Protein AF-A0A1G1W569-F1 (afdb_monomer)

Nearest PDB structures (foldseek):
  8a1g-assembly2_D  TM=4.149E-01  e=7.760E+00  Homo sapiens
  5i6j-assembly1_A-2  TM=2.510E-01  e=2.833E+00  Homo sapiens

Organism: NCBI:txid1802593

Mean predicted aligned error: 12.73 Å

Structure (mmCIF, N/CA/C/O backbone):
data_AF-A0A1G1W569-F1
#
_entry.id   AF-A0A1G1W569-F1
#
loop_
_atom_site.group_PDB
_atom_site.id
_atom_site.type_symbol
_atom_site.label_atom_id
_atom_site.label_alt_id
_atom_site.label_comp_id
_atom_site.label_asym_id
_atom_site.label_entity_id
_atom_site.label_seq_id
_atom_site.pdbx_PDB_ins_code
_atom_site.Cartn_x
_atom_site.Cartn_y
_atom_site.Cartn_z
_atom_site.occupancy
_atom_site.B_iso_or_equiv
_atom_site.auth_seq_id
_atom_site.auth_comp_id
_atom_site.auth_asym_id
_atom_site.auth_atom_id
_atom_site.pdbx_PDB_model_num
ATOM 1 N N . MET A 1 1 ? 26.664 0.423 -61.084 1.00 67.31 1 MET A N 1
ATOM 2 C CA . MET A 1 1 ? 25.927 1.374 -60.213 1.00 67.31 1 MET A CA 1
ATOM 3 C C . MET A 1 1 ? 24.709 0.748 -59.529 1.00 67.31 1 MET A C 1
ATOM 5 O O . MET A 1 1 ? 24.588 0.910 -58.322 1.00 67.31 1 MET A O 1
ATOM 9 N N . LEU A 1 2 ? 23.867 -0.020 -60.236 1.00 74.75 2 LEU A N 1
ATOM 10 C CA . LEU A 1 2 ? 22.644 -0.636 -59.684 1.00 74.75 2 LEU A CA 1
ATOM 11 C C . LEU A 1 2 ? 22.881 -1.504 -58.426 1.00 74.75 2 LEU A C 1
ATOM 13 O O . LEU A 1 2 ? 22.194 -1.352 -57.423 1.00 74.75 2 LEU A O 1
ATOM 17 N N . TYR A 1 3 ? 23.922 -2.345 -58.440 1.00 77.38 3 TYR A N 1
ATOM 18 C CA . TYR A 1 3 ? 24.276 -3.230 -57.321 1.00 77.38 3 TYR A CA 1
ATOM 19 C C . TYR A 1 3 ? 24.620 -2.476 -56.020 1.00 77.38 3 TYR A C 1
ATOM 21 O O . TYR A 1 3 ? 24.223 -2.878 -54.927 1.00 77.38 3 TYR A O 1
ATOM 29 N N . SER A 1 4 ? 25.305 -1.331 -56.124 1.00 81.50 4 SER A N 1
ATOM 30 C CA . SER A 1 4 ? 25.631 -0.491 -54.960 1.00 81.50 4 SER A CA 1
ATOM 31 C C . SER A 1 4 ? 24.390 0.198 -54.387 1.00 81.50 4 SER A C 1
ATOM 33 O O . SER A 1 4 ? 24.291 0.403 -53.179 1.00 81.50 4 SER A O 1
ATOM 35 N N . TYR A 1 5 ? 23.425 0.534 -55.245 1.00 82.50 5 TYR A N 1
ATOM 36 C CA . TYR A 1 5 ? 22.177 1.145 -54.808 1.00 82.50 5 TYR A CA 1
ATOM 37 C C . TYR A 1 5 ? 21.322 0.144 -54.025 1.00 82.50 5 TYR A C 1
ATOM 39 O O . TYR A 1 5 ? 20.920 0.448 -52.905 1.00 82.50 5 TYR A O 1
ATOM 47 N N . ILE A 1 6 ? 21.152 -1.070 -54.564 1.00 81.75 6 ILE A N 1
ATOM 48 C CA . ILE A 1 6 ? 20.372 -2.164 -53.956 1.00 81.75 6 ILE A CA 1
ATOM 49 C C . ILE A 1 6 ? 20.947 -2.571 -52.592 1.00 81.75 6 ILE A C 1
ATOM 51 O O . ILE A 1 6 ? 20.211 -2.725 -51.618 1.00 81.75 6 ILE A O 1
ATOM 55 N N . THR A 1 7 ? 22.272 -2.696 -52.492 1.00 83.50 7 THR A N 1
ATOM 56 C CA . THR A 1 7 ? 22.947 -3.046 -51.229 1.00 83.50 7 THR A CA 1
ATOM 57 C C . THR A 1 7 ? 22.777 -1.965 -50.162 1.00 83.50 7 THR A C 1
ATOM 59 O O . THR A 1 7 ? 22.487 -2.293 -49.012 1.00 83.50 7 THR A O 1
ATOM 62 N N . LYS A 1 8 ? 22.854 -0.678 -50.525 1.00 84.81 8 LYS A N 1
ATOM 63 C CA . LYS A 1 8 ? 22.566 0.433 -49.599 1.00 84.81 8 LYS A CA 1
ATOM 64 C C . LYS A 1 8 ? 21.106 0.455 -49.143 1.00 84.81 8 LYS A C 1
ATOM 66 O O . LYS A 1 8 ? 20.852 0.719 -47.968 1.00 84.81 8 LYS A O 1
ATOM 71 N N . THR A 1 9 ? 20.154 0.160 -50.033 1.00 84.81 9 THR A N 1
ATOM 72 C CA . THR A 1 9 ? 18.727 0.120 -49.663 1.00 84.81 9 THR A CA 1
ATOM 73 C C . THR A 1 9 ? 18.439 -1.034 -48.709 1.00 84.81 9 THR A C 1
ATOM 75 O O . THR A 1 9 ? 17.808 -0.823 -47.676 1.00 84.81 9 THR A O 1
ATOM 78 N N . LEU A 1 10 ? 18.963 -2.230 -48.989 1.00 83.00 10 LEU A N 1
ATOM 79 C CA . LEU A 1 10 ? 18.833 -3.390 -48.098 1.00 83.00 10 LEU A CA 1
ATOM 80 C C . LEU A 1 10 ? 19.455 -3.138 -46.719 1.00 83.00 10 LEU A C 1
ATOM 82 O O . LEU A 1 10 ? 18.860 -3.494 -45.699 1.00 83.00 10 LEU A O 1
ATOM 86 N N . LEU A 1 11 ? 20.618 -2.482 -46.669 1.00 87.75 11 LEU A N 1
ATOM 87 C CA . LEU A 1 11 ? 21.274 -2.123 -45.411 1.00 87.75 11 LEU A CA 1
ATOM 88 C C . LEU A 1 11 ? 20.459 -1.085 -44.617 1.00 87.75 11 LEU A C 1
ATOM 90 O O . LEU A 1 11 ? 20.334 -1.184 -43.400 1.00 87.75 11 LEU A O 1
ATOM 94 N N . SER A 1 12 ? 19.851 -0.111 -45.301 1.00 87.00 12 SER A N 1
ATOM 95 C CA . SER A 1 12 ? 18.964 0.879 -44.675 1.00 87.00 12 SER A CA 1
ATOM 96 C C . SER A 1 12 ? 17.699 0.233 -44.102 1.00 87.00 12 SER A C 1
ATOM 98 O O . 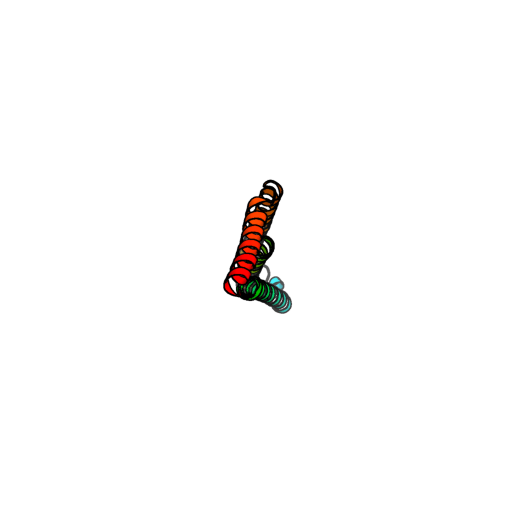SER A 1 12 ? 17.342 0.505 -42.955 1.00 87.00 12 SER A O 1
ATOM 100 N N . ILE A 1 13 ? 17.063 -0.672 -44.852 1.00 85.94 13 ILE A N 1
ATOM 101 C CA . ILE A 1 13 ? 15.861 -1.394 -44.410 1.00 85.94 13 ILE A CA 1
ATOM 102 C C . ILE A 1 13 ? 16.179 -2.273 -43.196 1.00 85.94 13 ILE A C 1
ATOM 104 O O . ILE A 1 13 ? 15.469 -2.219 -42.194 1.00 85.94 13 ILE A O 1
ATOM 108 N N . THR A 1 14 ? 17.271 -3.040 -43.242 1.00 86.25 14 THR A N 1
ATOM 109 C CA . THR A 1 14 ? 17.681 -3.895 -42.114 1.00 86.25 14 THR A CA 1
ATOM 110 C C . THR A 1 14 ? 18.050 -3.087 -40.871 1.00 86.25 14 THR A C 1
ATOM 112 O O . THR A 1 14 ? 17.671 -3.476 -39.764 1.00 86.25 14 THR A O 1
ATOM 115 N N . ASN A 1 15 ? 18.715 -1.940 -41.030 1.00 88.06 15 ASN A N 1
ATOM 116 C CA . ASN A 1 15 ? 18.986 -1.031 -39.916 1.00 88.06 15 ASN A CA 1
ATOM 117 C C . ASN A 1 15 ? 17.696 -0.452 -39.323 1.00 88.06 15 ASN A C 1
ATOM 119 O O . ASN A 1 15 ? 17.560 -0.424 -38.102 1.00 88.06 15 ASN A O 1
ATOM 123 N N . ASN A 1 16 ? 16.722 -0.066 -40.153 1.00 88.69 16 ASN A N 1
ATOM 124 C CA . ASN A 1 16 ? 15.422 0.406 -39.671 1.00 88.69 16 ASN A CA 1
ATOM 125 C C . ASN A 1 16 ? 14.660 -0.677 -38.900 1.00 88.69 16 ASN A C 1
ATOM 127 O O . ASN A 1 16 ? 14.141 -0.400 -37.822 1.00 88.69 16 ASN A O 1
ATOM 131 N N . ILE A 1 17 ? 14.637 -1.916 -39.399 1.00 85.50 17 ILE A N 1
ATOM 132 C CA . ILE A 1 17 ? 13.981 -3.038 -38.711 1.00 85.50 17 ILE A CA 1
ATOM 133 C C . ILE A 1 17 ? 14.632 -3.293 -37.347 1.00 85.50 17 ILE A C 1
ATOM 135 O O . ILE A 1 17 ? 13.923 -3.428 -36.351 1.00 85.50 17 ILE A O 1
ATOM 139 N N . LYS A 1 18 ? 15.971 -3.299 -37.270 1.00 82.06 18 LYS A N 1
ATOM 140 C CA . LYS A 1 18 ? 16.690 -3.422 -35.991 1.00 82.06 18 LYS A CA 1
ATOM 141 C C . LYS A 1 18 ? 16.332 -2.296 -35.025 1.00 82.06 18 LYS A C 1
ATOM 143 O O . LYS A 1 18 ? 16.084 -2.567 -33.855 1.00 82.06 18 LYS A O 1
ATOM 148 N N . ASN A 1 19 ? 16.262 -1.063 -35.521 1.00 82.75 19 ASN A N 1
ATOM 149 C CA . ASN A 1 19 ? 15.953 0.103 -34.701 1.00 82.75 19 ASN A CA 1
ATOM 150 C C . ASN A 1 19 ? 14.517 0.044 -34.151 1.00 82.75 19 ASN A C 1
ATOM 152 O O . ASN A 1 19 ? 14.297 0.277 -32.967 1.00 82.75 19 ASN A O 1
ATOM 156 N N . ILE A 1 20 ? 13.546 -0.369 -34.975 1.00 82.25 20 ILE A N 1
ATOM 157 C CA . ILE A 1 20 ? 12.157 -0.604 -34.546 1.00 82.25 20 ILE A CA 1
ATOM 158 C C . ILE A 1 20 ? 12.097 -1.698 -33.476 1.00 82.25 20 ILE A C 1
ATOM 160 O O . ILE A 1 20 ? 11.417 -1.536 -32.463 1.00 82.25 20 ILE A O 1
ATOM 164 N N . HIS A 1 21 ? 12.830 -2.796 -33.663 1.00 77.56 21 HIS A N 1
ATOM 165 C CA . HIS A 1 21 ? 12.858 -3.878 -32.681 1.00 77.56 21 HIS A CA 1
ATOM 166 C C . HIS A 1 21 ? 13.483 -3.443 -31.354 1.00 77.56 21 HIS A C 1
ATOM 168 O O . HIS A 1 21 ? 12.985 -3.805 -30.288 1.00 77.56 21 HIS A O 1
ATOM 174 N N . GLN A 1 22 ? 14.542 -2.638 -31.415 1.00 76.81 22 GLN A N 1
ATOM 175 C CA . GLN A 1 22 ? 15.203 -2.08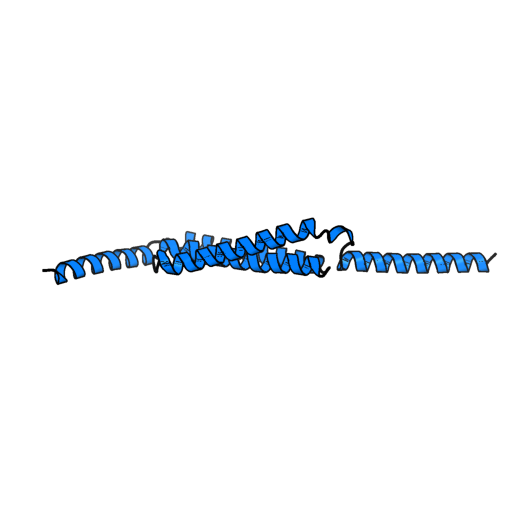1 -30.243 1.00 76.81 22 GLN A CA 1
ATOM 176 C C . GLN A 1 22 ? 14.290 -1.096 -29.502 1.00 76.81 22 GLN A C 1
ATOM 178 O O . GLN A 1 22 ? 14.153 -1.213 -28.289 1.00 76.81 22 GLN A O 1
ATOM 183 N N . LEU A 1 23 ? 13.584 -0.218 -30.220 1.00 76.38 23 LEU A N 1
ATOM 184 C CA . LEU A 1 23 ? 12.569 0.682 -29.658 1.00 76.38 23 LEU A CA 1
ATOM 185 C C . LEU A 1 23 ? 11.408 -0.083 -29.013 1.00 76.38 23 LEU A C 1
ATOM 187 O O . LEU A 1 23 ? 10.926 0.298 -27.950 1.00 76.38 23 LEU A O 1
ATOM 191 N N . GLN A 1 24 ? 10.964 -1.183 -29.623 1.00 76.19 24 GLN A N 1
ATOM 192 C CA . GLN A 1 24 ? 9.930 -2.039 -29.048 1.00 76.19 24 GLN A CA 1
ATOM 193 C C . GLN A 1 24 ? 10.430 -2.708 -27.759 1.00 76.19 24 GLN A C 1
ATOM 195 O O . GLN A 1 24 ? 9.731 -2.688 -26.748 1.00 76.19 24 GLN A O 1
ATOM 200 N N . LEU A 1 25 ? 11.646 -3.257 -27.755 1.00 69.75 25 LEU A N 1
ATOM 201 C CA . LEU A 1 25 ? 12.261 -3.819 -26.549 1.00 69.75 25 LEU A CA 1
ATOM 202 C C . LEU A 1 25 ? 12.423 -2.761 -25.451 1.00 69.75 25 LEU A C 1
ATOM 204 O O . LEU A 1 25 ? 12.100 -3.023 -24.298 1.00 69.75 25 LEU A O 1
ATOM 208 N N . GLU A 1 26 ? 12.854 -1.555 -25.801 1.00 69.38 26 GLU A N 1
ATOM 209 C CA . GLU A 1 26 ? 13.015 -0.446 -24.862 1.00 69.38 26 GLU A CA 1
ATOM 210 C C . GLU A 1 26 ? 11.668 0.053 -24.314 1.00 69.38 26 GLU A C 1
ATOM 212 O O . GLU A 1 26 ? 11.561 0.368 -23.130 1.00 69.38 26 GLU A O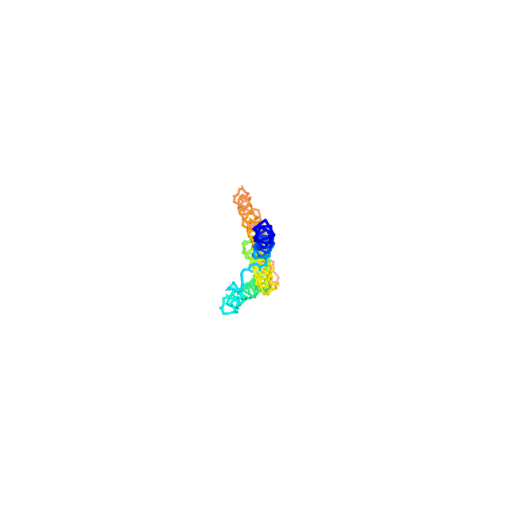 1
ATOM 217 N N . TYR A 1 27 ? 10.607 0.032 -25.124 1.00 66.69 27 TYR A N 1
ATOM 218 C CA . TYR A 1 27 ? 9.244 0.330 -24.680 1.00 66.69 27 TYR A CA 1
ATOM 219 C C . TYR A 1 27 ? 8.715 -0.704 -23.671 1.00 66.69 27 TYR A C 1
ATOM 221 O O . TYR A 1 27 ? 8.103 -0.336 -22.667 1.00 66.69 27 TYR A O 1
ATOM 229 N N . TRP A 1 28 ? 8.951 -1.998 -23.918 1.00 61.06 28 TRP A N 1
ATOM 230 C CA . TRP A 1 28 ? 8.443 -3.080 -23.064 1.00 61.06 28 TRP A CA 1
ATOM 231 C C . TRP A 1 28 ? 9.284 -3.307 -21.802 1.00 61.06 28 TRP A C 1
ATOM 233 O O . TRP A 1 28 ? 8.722 -3.598 -20.742 1.00 61.06 28 TRP A O 1
ATOM 243 N N . PHE A 1 29 ? 10.607 -3.159 -21.900 1.00 60.66 29 PHE A N 1
ATOM 244 C CA . PHE A 1 29 ? 11.555 -3.513 -20.837 1.00 60.66 29 PHE A CA 1
ATOM 245 C C . PHE A 1 29 ? 12.269 -2.308 -20.201 1.00 60.66 29 PHE A C 1
ATOM 247 O O . PHE A 1 29 ? 12.970 -2.458 -19.196 1.00 60.66 29 PHE A O 1
ATOM 254 N N . GLY A 1 30 ? 12.045 -1.102 -20.728 1.00 59.59 30 GLY A N 1
ATOM 255 C CA . GLY A 1 30 ? 12.699 0.128 -20.288 1.00 59.59 30 GLY A CA 1
ATOM 256 C C . GLY A 1 30 ? 14.151 0.237 -20.762 1.00 59.59 30 GLY A C 1
ATOM 257 O O . GLY A 1 30 ? 14.822 -0.759 -21.036 1.00 59.59 30 GLY A O 1
ATOM 258 N N . SER A 1 31 ? 14.667 1.466 -20.821 1.00 59.84 31 SER A N 1
ATOM 259 C CA . SER A 1 31 ? 16.088 1.710 -21.076 1.00 59.84 31 SER A CA 1
ATOM 260 C C . SER A 1 31 ? 16.940 1.231 -19.889 1.00 59.84 31 SER A C 1
ATOM 262 O O . SER A 1 31 ? 16.504 1.273 -18.730 1.00 59.84 31 SER A O 1
ATOM 264 N N . LEU A 1 32 ? 18.179 0.796 -20.151 1.00 55.66 32 LEU A N 1
ATOM 265 C CA . LEU A 1 32 ? 19.155 0.379 -19.124 1.00 55.66 32 LEU A CA 1
ATOM 266 C C . LEU A 1 32 ? 19.375 1.449 -18.036 1.00 55.66 32 LEU A C 1
ATOM 268 O O . LEU A 1 32 ? 19.682 1.114 -16.892 1.00 55.66 32 LEU A O 1
ATOM 272 N N . GLU A 1 33 ? 19.158 2.725 -18.360 1.00 54.28 33 GLU A N 1
ATOM 273 C CA . GLU A 1 33 ? 19.286 3.851 -17.429 1.00 54.28 33 GLU A CA 1
ATOM 274 C C . GLU A 1 33 ? 18.243 3.840 -16.302 1.00 54.28 33 GLU A C 1
ATOM 276 O O . GLU A 1 33 ? 18.481 4.401 -15.229 1.00 54.28 33 GLU A O 1
ATOM 281 N N . SER A 1 34 ? 17.105 3.169 -16.504 1.00 54.53 34 SER A N 1
ATOM 282 C CA . SER A 1 34 ? 16.015 3.092 -15.523 1.00 54.53 34 SER A CA 1
ATOM 283 C C . SER A 1 34 ? 16.296 2.148 -14.340 1.00 54.53 34 SER A C 1
ATOM 285 O O . SER A 1 34 ? 15.565 2.174 -13.345 1.00 54.53 34 SER A O 1
ATOM 287 N N . LEU A 1 35 ? 17.375 1.355 -14.411 1.00 59.75 35 LEU A N 1
ATOM 288 C CA . LEU A 1 35 ? 17.751 0.316 -13.443 1.00 59.75 35 LEU A CA 1
ATOM 289 C C . LEU A 1 35 ? 18.875 0.766 -12.501 1.00 59.75 35 LEU A C 1
ATOM 291 O O . LEU A 1 35 ? 19.725 -0.018 -12.081 1.00 59.75 35 LEU A O 1
ATOM 295 N N . LYS A 1 36 ? 18.910 2.049 -12.145 1.00 66.31 36 LYS A N 1
ATOM 296 C CA . LYS A 1 36 ? 19.814 2.503 -11.086 1.00 66.31 36 LYS A CA 1
ATOM 297 C C . LYS A 1 36 ? 19.312 1.932 -9.762 1.00 66.31 36 LYS A C 1
ATOM 299 O O . LYS A 1 36 ? 18.294 2.374 -9.234 1.00 66.31 36 LYS A O 1
ATOM 304 N N . ILE A 1 37 ? 20.040 0.959 -9.213 1.00 68.62 37 ILE A N 1
ATOM 305 C CA . ILE A 1 37 ? 19.769 0.330 -7.905 1.00 68.62 37 ILE A CA 1
ATOM 306 C C . ILE A 1 37 ? 19.582 1.394 -6.812 1.00 68.62 37 ILE A C 1
ATOM 308 O O . ILE A 1 37 ? 18.704 1.263 -5.963 1.00 68.62 37 ILE A O 1
ATOM 312 N N . GLN A 1 38 ? 20.333 2.495 -6.906 1.00 75.56 38 GLN A N 1
ATOM 313 C CA . GLN A 1 38 ? 20.226 3.671 -6.035 1.00 75.56 38 GLN A CA 1
ATOM 314 C C . GLN A 1 38 ? 18.828 4.310 -6.021 1.00 75.56 38 GLN A C 1
ATOM 316 O O . GLN A 1 38 ? 18.458 4.932 -5.034 1.00 75.56 38 GLN A O 1
ATOM 321 N N . ILE A 1 39 ? 18.046 4.154 -7.092 1.00 74.31 39 ILE A N 1
ATOM 322 C CA . ILE A 1 39 ? 16.676 4.663 -7.196 1.00 74.31 39 ILE A CA 1
ATOM 323 C C . ILE A 1 39 ? 15.679 3.625 -6.679 1.00 74.31 39 ILE A C 1
ATOM 325 O O . ILE A 1 39 ? 14.727 3.993 -6.005 1.00 74.31 39 ILE A O 1
ATOM 329 N N . VAL A 1 40 ? 15.871 2.335 -6.971 1.00 79.06 40 VAL A N 1
ATOM 330 C CA . VAL A 1 40 ? 14.887 1.284 -6.642 1.00 79.06 40 VAL A CA 1
ATOM 331 C C . VAL A 1 40 ? 14.927 0.876 -5.167 1.00 79.06 40 VAL A C 1
ATOM 333 O O . VAL A 1 40 ? 13.879 0.635 -4.566 1.00 79.06 40 VAL A O 1
ATOM 336 N N . LEU A 1 41 ? 16.119 0.832 -4.571 1.00 82.94 41 LEU A N 1
ATOM 337 C CA . LEU A 1 41 ? 16.313 0.396 -3.189 1.00 82.94 41 LEU A CA 1
ATOM 338 C C . LEU A 1 41 ? 15.583 1.297 -2.165 1.00 82.94 41 LEU A C 1
ATOM 340 O O . LEU A 1 41 ? 14.893 0.747 -1.306 1.00 82.94 41 LEU A O 1
ATOM 344 N N . PRO A 1 42 ? 15.621 2.645 -2.265 1.00 87.00 42 PRO A N 1
ATOM 345 C CA . PRO A 1 42 ? 14.838 3.517 -1.386 1.00 87.00 42 PRO A CA 1
ATOM 346 C C . PRO A 1 42 ? 13.328 3.271 -1.456 1.00 87.00 42 PRO A C 1
ATOM 348 O O . PRO A 1 42 ? 12.673 3.247 -0.416 1.00 87.00 42 PRO A O 1
ATOM 351 N N . TYR A 1 43 ? 12.769 3.039 -2.652 1.00 84.44 43 TYR A N 1
ATOM 352 C CA . TYR A 1 43 ? 11.344 2.714 -2.794 1.00 84.44 43 TYR A CA 1
ATOM 353 C C . TYR A 1 43 ? 11.008 1.397 -2.102 1.00 84.44 43 TYR A C 1
ATOM 355 O O . TYR A 1 43 ? 10.050 1.334 -1.335 1.00 84.44 43 TYR A O 1
ATOM 363 N N . PHE A 1 44 ? 11.822 0.361 -2.314 1.00 87.75 44 PHE A N 1
ATOM 364 C CA . PHE A 1 44 ? 11.615 -0.929 -1.665 1.00 87.75 44 PHE A CA 1
ATOM 365 C C . PHE A 1 44 ? 11.633 -0.811 -0.133 1.00 87.75 44 PHE A C 1
ATOM 367 O O . PHE A 1 44 ? 10.754 -1.358 0.538 1.00 87.75 44 PHE A O 1
ATOM 374 N N . ILE A 1 45 ? 12.588 -0.053 0.416 1.00 89.44 45 ILE A N 1
ATOM 375 C CA . ILE A 1 45 ? 12.677 0.220 1.857 1.00 89.44 45 ILE A CA 1
ATOM 376 C C . ILE A 1 45 ? 11.428 0.969 2.337 1.00 89.44 45 ILE A C 1
ATOM 378 O O . ILE A 1 45 ? 10.808 0.554 3.315 1.00 89.44 45 ILE A O 1
ATOM 382 N N . TYR A 1 46 ? 11.018 2.027 1.635 1.00 90.88 46 TYR A N 1
ATOM 383 C CA . TYR A 1 46 ? 9.839 2.823 1.982 1.00 90.88 46 TYR A CA 1
ATOM 384 C C . TYR A 1 46 ? 8.552 1.984 2.024 1.00 90.88 46 TYR A C 1
ATOM 386 O O . TYR A 1 46 ? 7.774 2.064 2.981 1.00 90.88 46 TYR A O 1
ATOM 394 N N . PHE A 1 47 ? 8.336 1.135 1.020 1.00 91.81 47 PHE A N 1
ATOM 395 C CA . PHE A 1 47 ? 7.160 0.269 0.963 1.00 91.81 47 PHE A CA 1
ATOM 396 C C . PHE A 1 47 ? 7.197 -0.843 2.014 1.00 91.81 47 PHE A C 1
ATOM 398 O O . PHE A 1 47 ? 6.174 -1.128 2.639 1.00 91.81 47 PHE A O 1
ATOM 405 N N . SER A 1 48 ? 8.375 -1.412 2.278 1.00 92.31 48 SER A N 1
ATOM 406 C CA . SER A 1 48 ? 8.558 -2.414 3.334 1.00 92.31 48 SER A CA 1
ATOM 407 C C . SER A 1 48 ? 8.294 -1.826 4.722 1.00 92.31 48 SER A C 1
ATOM 409 O O . SER A 1 48 ? 7.587 -2.430 5.528 1.00 92.31 48 SER A O 1
ATOM 411 N N . LEU A 1 49 ? 8.785 -0.612 4.991 1.00 93.81 49 LEU A N 1
ATOM 412 C CA . LEU A 1 49 ? 8.493 0.113 6.230 1.00 93.81 49 LEU A CA 1
ATOM 413 C C . LEU A 1 49 ? 7.004 0.442 6.356 1.00 93.81 49 LEU A C 1
ATOM 415 O O . LEU A 1 49 ? 6.434 0.261 7.428 1.00 93.81 49 LEU A O 1
ATOM 419 N N . SER A 1 50 ? 6.355 0.855 5.265 1.00 92.06 50 SER A N 1
ATOM 420 C CA . SER A 1 50 ? 4.908 1.110 5.246 1.00 92.06 50 SER A CA 1
ATOM 421 C C . SER A 1 50 ? 4.102 -0.152 5.574 1.00 92.06 50 SER A C 1
ATOM 423 O O . SER A 1 50 ? 3.153 -0.092 6.359 1.00 92.06 50 SER A O 1
ATOM 425 N N . PHE A 1 51 ? 4.509 -1.310 5.043 1.00 92.94 51 PHE A N 1
ATOM 426 C CA . PHE A 1 51 ? 3.906 -2.599 5.383 1.00 92.94 51 PHE A CA 1
ATOM 427 C C . PHE A 1 51 ? 4.087 -2.943 6.866 1.00 92.94 51 PHE A C 1
ATOM 429 O O . PHE A 1 51 ? 3.109 -3.271 7.539 1.00 92.94 51 PHE A O 1
ATOM 436 N N . LEU A 1 52 ? 5.314 -2.838 7.388 1.00 93.69 52 LEU A N 1
ATOM 437 C CA . LEU A 1 52 ? 5.613 -3.105 8.799 1.00 93.69 52 LEU A CA 1
ATOM 438 C C . LEU A 1 52 ? 4.837 -2.165 9.729 1.00 93.69 52 LEU A C 1
ATOM 440 O O . LEU A 1 52 ? 4.314 -2.597 10.758 1.00 93.69 52 LEU A O 1
ATOM 444 N N . PHE A 1 53 ? 4.702 -0.895 9.352 1.00 92.06 53 PHE A N 1
ATOM 445 C CA . PHE A 1 53 ? 3.900 0.078 10.084 1.00 92.06 53 PHE A CA 1
ATOM 446 C C . PHE A 1 53 ? 2.404 -0.282 10.069 1.00 92.06 53 PHE A C 1
ATOM 448 O O . PHE A 1 53 ? 1.745 -0.269 11.108 1.00 92.06 53 PHE A O 1
ATOM 455 N N . GLY A 1 54 ? 1.867 -0.696 8.919 1.00 89.50 54 GLY A N 1
ATOM 456 C CA . GLY A 1 54 ? 0.502 -1.222 8.825 1.00 89.50 54 GLY A CA 1
ATOM 457 C C . GLY A 1 54 ? 0.287 -2.467 9.692 1.00 89.50 54 GLY A C 1
ATOM 458 O O . GLY A 1 54 ? -0.680 -2.535 10.450 1.00 89.50 54 GLY A O 1
ATOM 459 N N . ALA A 1 55 ? 1.213 -3.427 9.643 1.00 90.56 55 ALA A N 1
ATOM 460 C CA . ALA A 1 55 ? 1.136 -4.667 10.412 1.00 90.56 55 ALA A CA 1
ATOM 461 C C . ALA A 1 55 ? 1.209 -4.417 11.927 1.00 90.56 55 ALA A C 1
ATOM 463 O O . ALA A 1 55 ? 0.421 -4.975 12.693 1.00 90.56 55 ALA A O 1
ATOM 464 N N . THR A 1 56 ? 2.110 -3.537 12.366 1.00 89.19 56 THR A N 1
ATOM 465 C CA . THR A 1 56 ? 2.220 -3.145 13.779 1.00 89.19 56 THR A CA 1
ATOM 466 C C . THR A 1 56 ? 0.973 -2.412 14.257 1.00 89.19 56 THR A C 1
ATOM 468 O O . THR A 1 56 ? 0.474 -2.743 15.330 1.00 89.19 56 THR A O 1
ATOM 471 N N . LEU A 1 57 ? 0.399 -1.503 13.459 1.00 86.81 57 LEU A N 1
ATOM 472 C CA . LEU A 1 57 ? -0.885 -0.867 13.777 1.00 86.81 57 LEU A CA 1
ATOM 473 C C . LEU A 1 57 ? -2.026 -1.887 13.890 1.00 86.81 57 LEU A C 1
ATOM 475 O O . LEU A 1 57 ? -2.828 -1.802 14.821 1.00 86.81 57 LEU A O 1
ATOM 479 N N . TYR A 1 58 ? -2.083 -2.868 12.987 1.00 85.06 58 TYR A N 1
ATOM 480 C CA . TYR A 1 58 ? -3.100 -3.922 13.015 1.00 85.06 58 TYR A CA 1
ATOM 481 C C . TYR A 1 58 ? -2.997 -4.793 14.279 1.00 85.06 58 TYR A C 1
ATOM 483 O O . TYR A 1 58 ? -4.001 -5.076 14.939 1.00 85.06 58 TYR A O 1
ATOM 491 N N . LEU A 1 59 ? -1.777 -5.198 14.647 1.00 84.25 59 LEU A N 1
ATOM 492 C CA . LEU A 1 59 ? -1.521 -5.971 15.865 1.00 84.25 59 LEU A CA 1
ATOM 493 C C . LEU A 1 59 ? -1.771 -5.138 17.129 1.00 84.25 59 LEU A C 1
ATOM 495 O O . LEU A 1 59 ? -2.363 -5.636 18.086 1.00 84.25 59 LEU A O 1
ATOM 499 N N . TYR A 1 60 ? -1.379 -3.863 17.129 1.00 80.19 60 TYR A N 1
ATOM 500 C CA . TYR A 1 60 ? -1.596 -2.948 18.248 1.00 80.19 60 TYR A CA 1
ATOM 501 C C . TYR A 1 60 ? -3.085 -2.722 18.532 1.00 80.19 60 TYR A C 1
ATOM 503 O O . TYR A 1 60 ? -3.501 -2.765 19.693 1.00 80.19 60 TYR A O 1
ATOM 511 N N . ASP A 1 61 ? -3.897 -2.535 17.488 1.00 71.38 61 ASP A N 1
ATOM 512 C CA . ASP A 1 61 ? -5.351 -2.395 17.616 1.00 71.38 61 ASP A CA 1
ATOM 513 C C . ASP A 1 61 ? -5.975 -3.658 18.239 1.00 71.38 61 ASP A C 1
ATOM 515 O O . ASP A 1 61 ? -6.787 -3.568 19.163 1.00 71.38 61 ASP A O 1
ATOM 519 N N . ARG A 1 62 ? -5.505 -4.854 17.850 1.00 70.06 62 ARG A N 1
ATOM 520 C CA . ARG A 1 62 ? -5.923 -6.110 18.497 1.00 70.06 62 ARG A CA 1
ATOM 521 C C . ARG A 1 62 ? -5.540 -6.194 19.975 1.00 70.06 62 ARG A C 1
ATOM 523 O O . ARG A 1 62 ? -6.356 -6.656 20.767 1.00 70.06 62 ARG A O 1
ATOM 530 N N . VAL A 1 63 ? -4.311 -5.818 20.334 1.00 72.56 63 VAL A N 1
ATOM 531 C CA . VAL A 1 63 ? -3.749 -6.081 21.672 1.00 72.56 63 VAL A CA 1
ATOM 532 C C . VAL A 1 63 ? -4.151 -5.019 22.699 1.00 72.56 63 VAL A C 1
ATOM 534 O O . VAL A 1 63 ? -4.494 -5.376 23.823 1.00 72.56 63 VAL A O 1
ATOM 537 N N . LYS A 1 64 ? -4.125 -3.725 22.347 1.00 66.19 64 LYS A N 1
ATOM 538 C CA . LYS A 1 64 ? -4.398 -2.630 23.302 1.00 66.19 64 LYS A CA 1
ATOM 539 C C . LYS A 1 64 ? -5.781 -2.000 23.179 1.00 66.19 64 LYS A C 1
ATOM 541 O O . LYS A 1 64 ? -6.319 -1.553 24.187 1.00 66.19 64 LYS A O 1
ATOM 546 N N . VAL A 1 65 ? -6.339 -1.902 21.972 1.00 59.28 65 VAL A N 1
ATOM 547 C CA . VAL A 1 65 ? -7.634 -1.224 21.761 1.00 59.28 65 VAL A CA 1
ATOM 548 C C . VAL A 1 65 ? -8.805 -2.182 22.003 1.00 59.28 65 VAL A C 1
ATOM 550 O O . VAL A 1 65 ? -9.872 -1.752 22.444 1.00 59.28 65 VAL A O 1
ATOM 553 N N . GLY A 1 66 ? -8.607 -3.485 21.786 1.00 57.53 66 GLY A N 1
ATOM 554 C CA . GLY A 1 66 ? -9.650 -4.493 21.967 1.00 57.53 66 GLY A CA 1
ATOM 555 C C . GLY A 1 66 ? -10.867 -4.243 21.061 1.00 57.53 66 GLY A C 1
ATOM 556 O O . GLY A 1 66 ? -10.781 -3.597 20.014 1.00 57.53 66 GLY A O 1
ATOM 557 N N . TYR A 1 67 ? -12.039 -4.739 21.464 1.00 60.34 67 TYR A N 1
ATOM 558 C CA . TYR A 1 67 ? -13.317 -4.514 20.769 1.00 60.34 67 TYR A CA 1
ATOM 559 C C . TYR A 1 67 ? -13.910 -3.119 21.077 1.00 60.34 67 TYR A C 1
ATOM 561 O O . TYR A 1 67 ? -15.089 -3.008 21.387 1.00 60.34 67 TYR A O 1
ATOM 569 N N . TYR A 1 68 ? -13.116 -2.039 21.030 1.00 59.59 68 TYR A N 1
ATOM 570 C CA . TYR A 1 68 ? -13.642 -0.671 21.152 1.00 59.59 68 TYR A CA 1
ATOM 571 C C . TYR A 1 68 ? -14.142 -0.183 19.775 1.00 59.59 68 TYR A C 1
ATOM 573 O O . TYR A 1 68 ? -13.321 0.145 18.906 1.00 59.59 68 TYR A O 1
ATOM 581 N N . PRO A 1 69 ? -15.468 -0.129 19.530 1.00 59.81 69 PRO A N 1
ATOM 582 C CA . PRO A 1 69 ? -16.016 0.005 18.182 1.00 59.81 69 PRO A CA 1
ATOM 583 C C . PRO A 1 69 ? -15.593 1.273 17.418 1.00 59.81 69 PRO A C 1
ATOM 585 O O . PRO A 1 69 ? -15.288 1.147 16.230 1.00 59.81 69 PRO A O 1
ATOM 588 N N . PRO A 1 70 ? -15.510 2.484 18.007 1.00 62.16 70 PRO A N 1
ATOM 589 C CA . PRO A 1 70 ? -15.201 3.676 17.215 1.00 62.16 70 PRO A CA 1
ATOM 590 C C . PRO A 1 70 ? -13.722 3.770 16.801 1.00 62.16 70 PRO A C 1
ATOM 592 O O . PRO A 1 70 ? -13.447 4.240 15.696 1.00 62.16 70 PRO A O 1
ATOM 595 N N . LYS A 1 71 ? -12.774 3.273 17.615 1.00 60.19 71 LYS A N 1
ATOM 596 C CA . LYS A 1 71 ? -11.332 3.289 17.280 1.00 60.19 71 LYS A CA 1
ATOM 597 C C . LYS A 1 71 ? -10.975 2.201 16.263 1.00 60.19 71 LYS A C 1
ATOM 599 O O . LYS A 1 71 ? -10.380 2.500 15.228 1.00 60.19 71 LYS A O 1
ATOM 604 N N . ASN A 1 72 ? -11.451 0.976 16.478 1.00 65.94 72 ASN A N 1
ATOM 605 C CA . ASN A 1 72 ? -11.161 -0.161 15.600 1.00 65.94 72 ASN A CA 1
ATOM 606 C C . ASN A 1 72 ? -11.702 0.072 14.163 1.00 65.94 72 ASN A C 1
ATOM 608 O O . ASN A 1 72 ? -11.056 -0.244 13.169 1.00 65.94 72 ASN A O 1
ATOM 612 N N . ARG A 1 73 ? -12.834 0.779 14.006 1.00 68.69 73 ARG A N 1
ATOM 613 C CA . ARG A 1 73 ? -13.427 1.105 12.688 1.00 68.69 73 ARG A CA 1
ATOM 614 C C . ARG A 1 73 ? -12.636 2.082 11.813 1.00 68.69 73 ARG A C 1
ATOM 616 O O . ARG 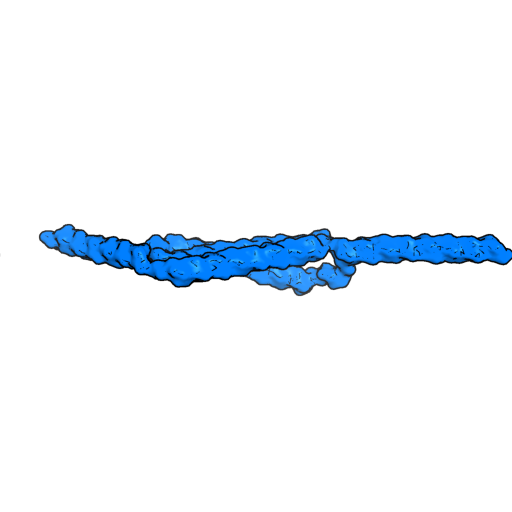A 1 73 ? -13.031 2.269 10.658 1.00 68.69 73 ARG A O 1
ATOM 623 N N . PHE A 1 74 ? -11.641 2.785 12.348 1.00 73.31 74 PHE A N 1
ATOM 624 C CA . PHE A 1 74 ? -10.748 3.646 11.563 1.00 73.31 74 PHE A CA 1
ATOM 625 C C . PHE A 1 74 ? -9.381 2.986 11.406 1.00 73.31 74 PHE A C 1
ATOM 627 O O . PHE A 1 74 ? -8.924 2.784 10.285 1.00 73.31 74 PHE A O 1
ATOM 634 N N . PHE A 1 75 ? -8.769 2.572 12.518 1.00 77.38 75 PHE A N 1
ATOM 635 C CA . PHE A 1 75 ? -7.411 2.030 12.515 1.00 77.38 75 PHE A CA 1
ATOM 636 C C . PHE A 1 75 ? -7.299 0.679 11.799 1.00 77.38 75 PHE A C 1
ATOM 638 O O . PHE A 1 75 ? -6.285 0.423 11.151 1.00 77.38 75 PHE A O 1
ATOM 645 N N . LYS A 1 76 ? -8.342 -0.160 11.817 1.00 79.25 76 LYS A N 1
ATOM 646 C CA . LYS A 1 76 ? -8.346 -1.448 11.108 1.00 79.25 76 LYS A CA 1
ATOM 647 C C . LYS A 1 76 ? -8.368 -1.318 9.576 1.00 79.25 76 LYS A C 1
ATOM 649 O O . LYS A 1 76 ? -7.468 -1.855 8.941 1.00 79.25 76 LYS A O 1
ATOM 654 N N . PRO A 1 77 ? -9.317 -0.608 8.934 1.00 81.25 77 PRO A N 1
ATOM 655 C CA . PRO A 1 77 ? -9.255 -0.400 7.484 1.00 81.25 77 PRO A CA 1
ATOM 656 C C . PRO A 1 77 ? -8.041 0.445 7.074 1.00 81.25 77 PRO A C 1
ATOM 658 O O . PRO A 1 77 ? -7.515 0.254 5.978 1.00 81.25 77 PRO A O 1
ATOM 661 N N . PHE A 1 78 ? -7.568 1.334 7.958 1.00 84.06 78 PHE A N 1
ATOM 662 C CA . PHE A 1 78 ? -6.360 2.116 7.720 1.00 84.06 78 PHE A CA 1
ATOM 663 C C . PHE A 1 78 ? -5.101 1.239 7.650 1.00 84.06 78 PHE A C 1
ATOM 665 O O . PHE A 1 78 ? -4.357 1.291 6.672 1.00 84.06 78 PHE A O 1
ATOM 672 N N . SER A 1 79 ? -4.901 0.380 8.653 1.00 87.25 79 SER A N 1
ATOM 673 C CA . SER A 1 79 ? -3.779 -0.566 8.708 1.00 87.25 79 SER A CA 1
ATOM 674 C C . SER A 1 79 ? -3.808 -1.572 7.558 1.00 87.25 79 SER A C 1
ATOM 676 O O . SER A 1 79 ? -2.775 -1.798 6.934 1.00 87.25 79 SER A O 1
ATOM 678 N N . ILE A 1 80 ? -4.985 -2.105 7.210 1.00 86.31 80 ILE A N 1
ATOM 679 C CA . ILE A 1 80 ? -5.151 -2.988 6.045 1.00 86.31 80 ILE A CA 1
ATOM 680 C C . ILE A 1 80 ? -4.762 -2.257 4.752 1.00 86.31 80 ILE A C 1
ATOM 682 O O . ILE A 1 80 ? -4.020 -2.809 3.943 1.00 86.31 80 ILE A O 1
ATOM 686 N N . GLY A 1 81 ? -5.204 -1.007 4.569 1.00 86.38 81 GLY A N 1
ATOM 687 C CA . GLY A 1 81 ? -4.829 -0.190 3.409 1.00 86.38 81 GLY A CA 1
ATOM 688 C C . GLY A 1 81 ? -3.317 0.025 3.303 1.00 86.38 81 GLY A C 1
ATOM 689 O O . GLY A 1 81 ? -2.743 -0.182 2.237 1.00 86.38 81 GLY A O 1
ATOM 690 N N . LEU A 1 82 ? -2.660 0.350 4.422 1.00 88.75 82 LEU A N 1
ATOM 691 C CA . LEU A 1 82 ? -1.200 0.484 4.515 1.00 88.75 82 LEU A CA 1
ATOM 692 C C . LEU A 1 82 ? -0.460 -0.811 4.170 1.00 88.75 82 LEU A C 1
ATOM 694 O O . LEU A 1 82 ? 0.538 -0.774 3.453 1.00 88.75 82 LEU A O 1
ATOM 698 N N . MET A 1 83 ? -0.949 -1.955 4.653 1.00 90.12 83 MET A N 1
ATOM 699 C CA . MET A 1 83 ? -0.363 -3.256 4.334 1.00 90.12 83 MET A CA 1
ATOM 700 C C . MET A 1 83 ? -0.490 -3.570 2.842 1.00 90.12 83 MET A C 1
ATOM 702 O O . MET A 1 83 ? 0.498 -3.947 2.217 1.00 90.12 83 MET A O 1
ATOM 706 N N . ILE A 1 84 ? -1.673 -3.374 2.248 1.00 87.75 84 ILE A N 1
ATOM 707 C CA . ILE A 1 84 ? -1.879 -3.610 0.811 1.00 87.75 84 ILE A CA 1
ATOM 708 C C . ILE A 1 84 ? -0.982 -2.678 -0.009 1.00 87.75 84 ILE A C 1
ATOM 710 O O . ILE A 1 84 ? -0.315 -3.148 -0.931 1.00 87.75 84 ILE A O 1
ATOM 714 N N . PHE A 1 85 ? -0.915 -1.392 0.349 1.00 88.12 85 PHE A N 1
ATOM 715 C CA . PHE A 1 85 ? -0.046 -0.404 -0.296 1.00 88.12 85 PHE A CA 1
ATOM 716 C C . PHE A 1 85 ? 1.439 -0.786 -0.204 1.00 88.12 85 PHE A C 1
ATOM 718 O O . PHE A 1 85 ? 2.157 -0.742 -1.201 1.00 88.12 85 PHE A O 1
ATOM 725 N N . GLY A 1 86 ? 1.895 -1.231 0.970 1.00 89.56 86 GLY A N 1
ATOM 726 C CA . GLY A 1 86 ? 3.263 -1.708 1.165 1.00 89.56 86 GLY A CA 1
ATOM 727 C C . GLY A 1 86 ? 3.585 -2.950 0.326 1.00 89.56 86 GLY A C 1
ATOM 728 O O . GLY A 1 86 ? 4.612 -2.982 -0.346 1.00 89.56 86 GLY A O 1
ATOM 729 N N . VAL A 1 87 ? 2.689 -3.944 0.282 1.00 89.62 87 VAL A N 1
ATOM 730 C CA . VAL A 1 87 ? 2.874 -5.162 -0.535 1.00 89.62 87 VAL A CA 1
ATOM 731 C C . VAL A 1 87 ? 2.907 -4.833 -2.028 1.00 89.62 87 VAL A C 1
ATOM 733 O O . VAL A 1 87 ? 3.807 -5.279 -2.738 1.00 89.62 87 VAL A O 1
ATOM 736 N N . THR A 1 88 ? 1.961 -4.026 -2.513 1.00 87.88 88 THR A N 1
ATOM 737 C CA . THR A 1 88 ? 1.906 -3.637 -3.934 1.00 87.88 88 THR A CA 1
ATOM 738 C C . THR A 1 88 ? 3.094 -2.776 -4.348 1.00 87.88 88 THR A C 1
ATOM 740 O O . THR A 1 88 ? 3.636 -2.978 -5.434 1.00 87.88 88 THR A O 1
ATOM 743 N N . GLY A 1 89 ? 3.565 -1.877 -3.485 1.00 86.25 89 GLY A N 1
ATOM 744 C CA . GLY A 1 89 ? 4.765 -1.084 -3.743 1.00 86.25 89 GLY A CA 1
ATOM 745 C C . GLY A 1 89 ? 6.072 -1.888 -3.690 1.00 86.25 89 GLY A C 1
ATOM 746 O O . GLY A 1 89 ? 6.987 -1.658 -4.490 1.00 86.25 89 GLY A O 1
ATOM 747 N N . ALA A 1 90 ? 6.164 -2.887 -2.809 1.00 86.94 90 ALA A N 1
ATOM 748 C CA . ALA A 1 90 ? 7.293 -3.816 -2.787 1.00 86.94 90 ALA A CA 1
ATOM 749 C C . ALA A 1 90 ? 7.335 -4.671 -4.067 1.00 86.94 90 ALA A C 1
ATOM 751 O O . ALA A 1 90 ? 8.384 -4.768 -4.706 1.00 86.94 90 ALA A O 1
ATOM 752 N N . LEU A 1 91 ? 6.182 -5.200 -4.498 1.00 85.38 91 LEU A N 1
ATOM 753 C CA . LEU A 1 91 ? 6.015 -5.885 -5.788 1.00 85.38 91 LEU A CA 1
ATOM 754 C C . LEU A 1 91 ? 6.389 -4.985 -6.970 1.00 85.38 91 LEU A C 1
ATOM 756 O O . LEU A 1 91 ? 7.111 -5.422 -7.862 1.00 85.38 91 LEU A O 1
ATOM 760 N N . PHE A 1 92 ? 5.962 -3.721 -6.961 1.00 85.25 92 PHE A N 1
ATOM 761 C CA . PHE A 1 92 ? 6.347 -2.736 -7.973 1.00 85.25 92 PHE A CA 1
ATOM 762 C C . PHE A 1 92 ? 7.869 -2.567 -8.060 1.00 85.25 92 PHE A C 1
ATOM 764 O O . PHE A 1 92 ? 8.446 -2.604 -9.148 1.00 85.25 92 PHE A O 1
ATOM 771 N N . SER A 1 93 ? 8.526 -2.433 -6.908 1.00 82.25 93 SER A N 1
ATOM 772 C CA . SER A 1 93 ? 9.981 -2.279 -6.824 1.00 82.25 93 SER A CA 1
ATOM 773 C C . SER A 1 93 ? 10.702 -3.524 -7.356 1.00 82.25 93 SER A C 1
ATOM 775 O O . SER A 1 93 ? 11.692 -3.408 -8.076 1.00 82.25 93 SER A O 1
ATOM 777 N N . LEU A 1 94 ? 10.155 -4.713 -7.088 1.00 82.00 94 LEU A N 1
ATOM 778 C CA . LEU A 1 94 ? 10.673 -5.994 -7.571 1.00 82.00 94 LEU A CA 1
ATOM 779 C C . LEU A 1 94 ? 10.503 -6.145 -9.093 1.00 82.00 94 LEU A C 1
ATOM 781 O O . LEU A 1 94 ? 11.454 -6.490 -9.791 1.00 82.00 94 LEU A O 1
ATOM 785 N N . LEU A 1 95 ? 9.337 -5.789 -9.639 1.00 80.06 95 LEU A N 1
ATOM 786 C CA . LEU A 1 95 ? 9.094 -5.773 -11.089 1.00 80.06 95 LEU A CA 1
ATOM 787 C C . LEU A 1 95 ? 10.021 -4.794 -11.824 1.00 80.06 95 LEU A C 1
ATOM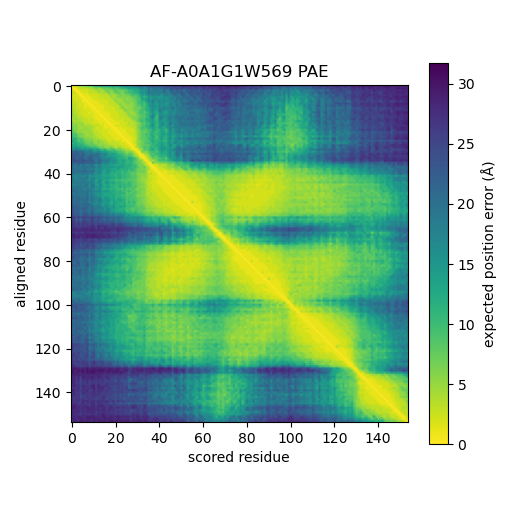 789 O O . LEU A 1 95 ? 10.422 -5.049 -12.961 1.00 80.06 95 LEU A O 1
ATOM 793 N N . ARG A 1 96 ? 10.407 -3.698 -11.164 1.00 77.38 96 ARG A N 1
ATOM 794 C CA . ARG A 1 96 ? 11.381 -2.739 -11.694 1.00 77.38 96 ARG A CA 1
ATOM 795 C C . ARG A 1 96 ? 12.795 -3.325 -11.757 1.00 77.38 96 ARG A C 1
ATOM 797 O O . ARG A 1 96 ? 13.494 -3.078 -12.735 1.00 77.38 96 ARG A O 1
ATOM 804 N N . ILE A 1 97 ? 13.187 -4.147 -10.778 1.00 76.19 97 ILE A N 1
ATOM 805 C CA . ILE A 1 97 ? 14.448 -4.917 -10.806 1.00 76.19 97 ILE A CA 1
ATOM 806 C C . ILE A 1 97 ? 14.424 -5.953 -11.938 1.00 76.19 97 ILE A C 1
ATOM 808 O O . ILE A 1 97 ? 15.408 -6.097 -12.661 1.00 76.19 97 ILE A O 1
ATOM 812 N N . LEU A 1 98 ? 13.284 -6.618 -12.146 1.00 73.94 98 LEU A N 1
ATOM 813 C CA . LEU A 1 98 ? 13.086 -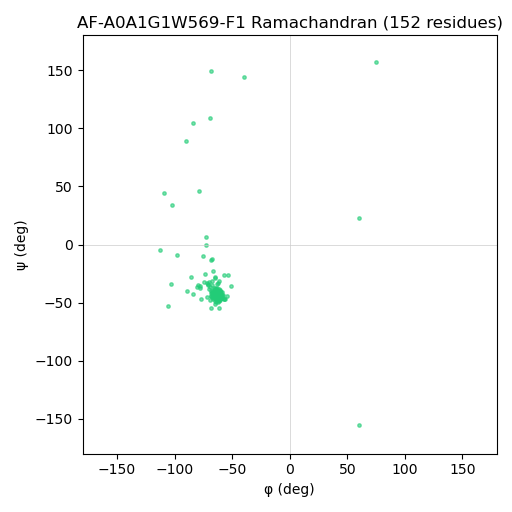7.623 -13.199 1.00 73.94 98 LEU A CA 1
ATOM 814 C C . LEU A 1 98 ? 12.978 -7.040 -14.622 1.00 73.94 98 LEU A C 1
ATOM 816 O O . LEU A 1 98 ? 12.695 -7.787 -15.553 1.00 73.94 98 LEU A O 1
ATOM 820 N N . ARG A 1 99 ? 13.200 -5.729 -14.815 1.00 70.62 99 ARG A N 1
ATOM 821 C CA . ARG A 1 99 ? 13.060 -5.028 -16.110 1.00 70.62 99 ARG A CA 1
ATOM 822 C C . ARG A 1 99 ? 11.653 -5.091 -16.706 1.00 70.62 99 ARG A C 1
ATOM 824 O O . ARG A 1 99 ? 11.479 -4.884 -17.896 1.00 70.62 99 ARG A O 1
ATOM 831 N N . VAL A 1 100 ? 10.627 -5.312 -15.887 1.00 73.31 100 VAL A N 1
ATOM 832 C CA . VAL A 1 100 ? 9.217 -5.284 -16.316 1.00 73.31 100 VAL A CA 1
ATOM 833 C C . VAL A 1 100 ? 8.527 -4.041 -15.738 1.00 73.31 100 VAL A C 1
ATOM 835 O O . VAL A 1 100 ? 7.421 -4.086 -15.192 1.00 73.31 100 VAL A O 1
ATOM 838 N N . SER A 1 101 ? 9.220 -2.900 -15.815 1.00 66.00 101 SER A N 1
ATOM 839 C CA . SER A 1 101 ? 8.830 -1.641 -15.166 1.00 66.00 101 SER A CA 1
ATOM 840 C C . SER A 1 101 ? 7.499 -1.091 -15.687 1.00 66.00 101 SER A C 1
ATOM 842 O O . SER A 1 101 ? 6.714 -0.541 -14.912 1.00 66.00 101 SER A O 1
ATOM 844 N N . PHE A 1 102 ? 7.202 -1.293 -16.971 1.00 68.81 102 PHE A N 1
ATOM 845 C CA . PHE A 1 102 ? 5.940 -0.904 -17.593 1.00 68.81 102 PHE A CA 1
ATOM 846 C C . PHE A 1 102 ? 4.735 -1.613 -16.962 1.00 68.81 102 PHE A C 1
ATOM 848 O O . PHE A 1 102 ? 3.753 -0.969 -16.579 1.00 68.81 102 PHE A O 1
ATOM 855 N N . LEU A 1 103 ? 4.830 -2.936 -16.798 1.00 70.00 103 LEU A N 1
ATOM 856 C CA . LEU A 1 103 ? 3.769 -3.744 -16.200 1.00 70.00 103 LEU A CA 1
ATOM 857 C C . LEU A 1 103 ? 3.615 -3.417 -14.711 1.00 70.00 103 LEU A C 1
ATOM 859 O O . LEU A 1 103 ? 2.496 -3.227 -14.233 1.00 70.00 103 LEU A O 1
ATOM 863 N N . GLY A 1 104 ? 4.740 -3.252 -14.007 1.00 70.62 104 GLY A N 1
ATOM 864 C CA . GLY A 1 104 ? 4.750 -2.838 -12.607 1.00 70.62 104 GLY A CA 1
ATOM 865 C C . GLY A 1 104 ? 4.086 -1.480 -12.387 1.00 70.62 104 GLY A C 1
ATOM 866 O O . GLY A 1 104 ? 3.266 -1.350 -11.484 1.00 70.62 104 GLY A O 1
ATOM 867 N N . THR A 1 105 ? 4.385 -0.480 -13.220 1.00 75.12 105 THR A N 1
ATOM 868 C CA . THR A 1 105 ? 3.847 0.886 -13.063 1.00 75.12 105 THR A CA 1
ATOM 869 C C . THR A 1 105 ? 2.335 0.916 -13.261 1.00 75.12 105 THR A C 1
ATOM 871 O O . THR A 1 105 ? 1.619 1.532 -12.473 1.00 75.12 105 THR A O 1
ATOM 874 N N . ARG A 1 106 ? 1.829 0.213 -14.282 1.00 79.62 106 ARG A N 1
ATOM 875 C CA . ARG A 1 106 ? 0.387 0.117 -14.555 1.00 79.62 106 ARG A CA 1
ATOM 876 C C . ARG A 1 106 ? -0.351 -0.640 -13.458 1.00 79.62 106 ARG A C 1
ATOM 878 O O . ARG A 1 106 ? -1.398 -0.183 -13.008 1.00 79.62 106 ARG A O 1
ATOM 885 N N . PHE A 1 107 ? 0.208 -1.759 -13.000 1.00 78.94 107 PHE A N 1
ATOM 886 C CA . PHE A 1 107 ? -0.362 -2.531 -11.899 1.00 78.94 107 PHE A CA 1
ATOM 887 C C . PHE A 1 107 ? -0.384 -1.726 -10.593 1.00 78.94 107 PHE A C 1
ATOM 889 O O . PHE A 1 107 ? -1.396 -1.712 -9.893 1.00 78.94 107 PHE A O 1
ATOM 896 N N . PHE A 1 108 ? 0.693 -0.996 -10.291 1.00 81.44 108 PHE A N 1
ATOM 897 C CA . PHE A 1 108 ? 0.768 -0.123 -9.121 1.00 81.44 108 PHE A CA 1
ATOM 898 C C . PHE A 1 108 ? -0.251 1.021 -9.186 1.00 81.44 108 PHE A C 1
ATOM 900 O O . PHE A 1 108 ? -0.982 1.244 -8.228 1.00 81.44 108 PHE A O 1
ATOM 907 N N . LEU A 1 109 ? -0.371 1.704 -10.328 1.00 83.00 109 LEU A N 1
ATOM 908 C CA . LEU A 1 109 ? -1.384 2.747 -10.526 1.00 83.00 109 LEU A CA 1
ATOM 909 C C . LEU A 1 109 ? -2.804 2.203 -10.358 1.00 83.00 109 LEU A C 1
ATOM 911 O O . LEU A 1 109 ? -3.616 2.803 -9.658 1.00 83.00 109 LEU A O 1
ATOM 915 N N . PHE A 1 110 ? -3.096 1.053 -10.965 1.00 83.50 110 PHE A N 1
ATOM 916 C CA . PHE A 1 110 ? -4.412 0.429 -10.878 1.00 83.50 110 PHE A CA 1
ATOM 917 C C . PHE A 1 110 ? -4.762 0.035 -9.438 1.00 83.50 110 PHE A C 1
ATOM 919 O O . PHE A 1 110 ? -5.836 0.370 -8.940 1.00 83.50 110 PHE A O 1
ATOM 926 N N . THR A 1 111 ? -3.834 -0.623 -8.740 1.00 82.81 111 THR A N 1
ATOM 927 C CA . THR A 1 111 ? -4.014 -1.002 -7.331 1.00 82.81 111 THR A CA 1
ATOM 928 C C . THR A 1 111 ? -4.128 0.217 -6.419 1.00 82.81 111 THR A C 1
ATOM 930 O O . THR A 1 111 ? -4.999 0.234 -5.552 1.00 82.81 111 THR A O 1
ATOM 933 N N . PHE A 1 112 ? -3.341 1.270 -6.647 1.00 83.38 112 PHE A N 1
ATOM 934 C CA . PHE A 1 112 ? -3.446 2.528 -5.907 1.00 83.38 112 PHE A CA 1
ATOM 935 C C . PHE A 1 112 ? -4.826 3.176 -6.074 1.00 83.38 112 PHE A C 1
ATOM 937 O O . PHE A 1 112 ? -5.469 3.511 -5.078 1.00 83.38 112 PHE A O 1
ATOM 944 N N . ILE A 1 113 ? -5.323 3.283 -7.311 1.00 87.69 113 ILE A N 1
ATOM 945 C CA . ILE A 1 113 ? -6.660 3.823 -7.597 1.00 87.69 113 ILE A CA 1
ATOM 946 C C . ILE A 1 113 ? -7.738 2.990 -6.897 1.00 87.69 113 ILE A C 1
ATOM 948 O O . ILE A 1 113 ? -8.631 3.558 -6.270 1.00 87.69 113 ILE A O 1
ATOM 952 N N . LEU A 1 114 ? -7.644 1.657 -6.944 1.00 87.06 114 LEU A N 1
ATOM 953 C CA . LEU A 1 114 ? -8.596 0.773 -6.268 1.00 87.06 114 LEU A CA 1
ATOM 954 C C . LEU A 1 114 ? -8.581 0.939 -4.746 1.00 87.06 114 LEU A C 1
ATOM 956 O O . LEU A 1 114 ? -9.649 0.993 -4.138 1.00 87.06 114 LEU A O 1
ATOM 960 N N . ILE A 1 115 ? -7.403 1.042 -4.123 1.00 85.69 115 ILE A N 1
ATOM 961 C CA . ILE A 1 115 ? -7.277 1.244 -2.671 1.00 85.69 115 ILE A CA 1
ATOM 962 C C . ILE A 1 115 ? -7.894 2.586 -2.274 1.00 85.69 115 ILE A C 1
ATOM 964 O O . ILE A 1 115 ? -8.699 2.635 -1.342 1.00 85.69 115 ILE A O 1
ATOM 968 N N . VAL A 1 116 ? -7.567 3.659 -3.002 1.00 86.25 116 VAL A N 1
ATOM 969 C CA . VAL A 1 116 ? -8.102 5.005 -2.746 1.00 86.25 116 VAL A CA 1
ATOM 970 C C . VAL A 1 116 ? -9.618 5.036 -2.946 1.00 86.25 116 VAL A C 1
ATOM 972 O O . VAL A 1 116 ? -10.331 5.572 -2.097 1.00 86.25 116 VAL A O 1
ATOM 975 N N . ALA A 1 117 ? -10.133 4.410 -4.007 1.00 87.50 117 ALA A N 1
ATOM 976 C CA . ALA A 1 117 ? -11.568 4.310 -4.262 1.00 87.50 117 ALA A CA 1
ATOM 977 C C . ALA A 1 117 ? -12.291 3.502 -3.172 1.00 87.50 117 ALA A C 1
ATOM 979 O O . ALA A 1 117 ? -13.323 3.942 -2.663 1.00 87.50 117 ALA A O 1
ATOM 980 N N . ALA A 1 118 ? -11.741 2.354 -2.763 1.00 85.06 118 ALA A N 1
ATOM 981 C CA . ALA A 1 118 ? -12.310 1.516 -1.709 1.00 85.06 118 ALA A CA 1
ATOM 982 C C . ALA A 1 118 ? -12.352 2.247 -0.359 1.00 85.06 118 ALA A C 1
ATOM 984 O O . ALA A 1 118 ? -13.363 2.193 0.345 1.00 85.06 118 ALA A O 1
ATOM 985 N N . TRP A 1 119 ? -11.291 2.977 -0.011 1.00 83.94 119 TRP A N 1
ATOM 986 C CA . TRP A 1 119 ? -11.277 3.828 1.177 1.00 83.94 119 TRP A CA 1
ATOM 987 C C . TRP A 1 119 ? -12.279 4.973 1.078 1.00 83.94 119 TRP A C 1
ATOM 989 O O . TRP A 1 119 ? -13.056 5.175 2.010 1.00 83.94 119 TRP A O 1
ATOM 999 N N . GLY A 1 120 ? -12.293 5.698 -0.042 1.00 83.06 120 GLY A N 1
ATOM 1000 C CA . GLY A 1 120 ? -13.219 6.806 -0.270 1.00 83.06 120 GLY A CA 1
ATOM 1001 C C . GLY A 1 120 ? -14.673 6.366 -0.117 1.00 83.06 120 GLY A C 1
ATOM 1002 O O . GLY A 1 120 ? -15.430 6.982 0.633 1.00 83.06 120 GLY A O 1
ATOM 1003 N N . LEU A 1 121 ? -15.039 5.237 -0.731 1.00 85.88 121 LEU A N 1
ATOM 1004 C CA . LEU A 1 121 ? -16.362 4.631 -0.583 1.00 85.88 121 LEU A CA 1
ATOM 1005 C C . LEU A 1 121 ? -16.640 4.214 0.863 1.00 85.88 121 LEU A C 1
ATOM 1007 O O . LEU A 1 121 ? -17.705 4.531 1.389 1.00 85.88 121 LEU A O 1
ATOM 1011 N N . TYR A 1 122 ? -15.695 3.549 1.532 1.00 81.44 122 TYR A N 1
ATOM 1012 C CA . TYR A 1 122 ? -15.857 3.142 2.930 1.00 81.44 122 TYR A CA 1
ATOM 1013 C C . TYR A 1 122 ? -16.149 4.340 3.846 1.00 81.44 122 TYR A C 1
ATOM 1015 O O . TYR A 1 122 ? -17.100 4.299 4.631 1.00 81.44 122 TYR A O 1
ATOM 1023 N N . PHE A 1 123 ? -15.386 5.429 3.719 1.00 78.31 123 PHE A N 1
ATOM 1024 C CA . PHE A 1 123 ? -15.608 6.651 4.493 1.00 78.31 123 PHE A CA 1
ATOM 1025 C C . PHE A 1 123 ? -16.913 7.348 4.123 1.00 78.31 123 PHE A C 1
ATOM 1027 O O . PHE A 1 123 ? -17.640 7.770 5.020 1.00 78.31 123 PHE A O 1
ATOM 1034 N N . PHE A 1 124 ? -17.253 7.411 2.837 1.00 81.44 124 PHE A N 1
ATOM 1035 C CA . PHE A 1 124 ? -18.503 8.002 2.369 1.00 81.44 124 PHE A CA 1
ATOM 1036 C C . PHE A 1 124 ? -19.732 7.258 2.915 1.00 81.44 124 PHE A C 1
ATOM 1038 O O . PHE A 1 124 ? -20.636 7.873 3.486 1.00 81.44 124 PHE A O 1
ATOM 1045 N N . PHE A 1 125 ? -19.751 5.924 2.832 1.00 76.44 125 PHE A N 1
ATOM 1046 C CA . PHE A 1 125 ? -20.831 5.108 3.397 1.00 76.44 125 PHE A CA 1
ATOM 1047 C C . PHE A 1 125 ? -20.914 5.226 4.918 1.00 76.44 125 PHE A C 1
ATOM 1049 O O . PHE A 1 125 ? -22.015 5.271 5.473 1.00 76.44 125 PHE A O 1
ATOM 1056 N N . LYS A 1 126 ? -19.764 5.298 5.593 1.00 68.50 126 LYS A N 1
ATOM 1057 C CA . LYS A 1 126 ? -19.689 5.447 7.048 1.00 68.50 126 LYS A CA 1
ATOM 1058 C C . LYS A 1 126 ? -20.121 6.837 7.519 1.00 68.50 126 LYS A C 1
ATOM 1060 O O . LYS A 1 126 ? -20.732 6.937 8.572 1.00 68.50 126 LYS A O 1
ATOM 1065 N N . TRP A 1 127 ? -19.850 7.890 6.749 1.00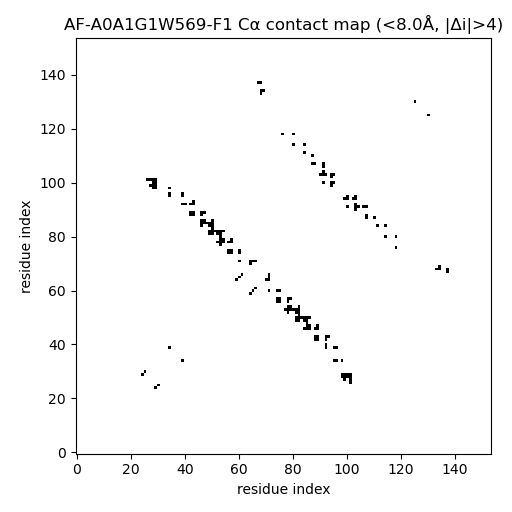 69.12 127 TRP A N 1
ATOM 1066 C CA . TRP A 1 127 ? -20.360 9.234 7.026 1.00 69.12 127 TRP A CA 1
ATOM 1067 C C . TRP A 1 127 ? -21.881 9.286 6.852 1.00 69.12 127 TRP A C 1
ATOM 1069 O O . TRP A 1 127 ? -22.585 9.879 7.665 1.00 69.12 127 TRP A O 1
ATOM 1079 N N . ARG A 1 128 ? -22.409 8.636 5.805 1.00 68.69 128 ARG A N 1
ATOM 1080 C CA . ARG A 1 128 ? -23.844 8.657 5.483 1.00 68.69 128 ARG A CA 1
ATOM 1081 C C . ARG A 1 128 ? -24.694 7.835 6.457 1.00 68.69 128 ARG A C 1
ATOM 1083 O O . ARG A 1 128 ? -25.838 8.192 6.724 1.00 68.69 128 ARG A O 1
ATOM 1090 N N . LYS A 1 129 ? -24.156 6.735 6.991 1.00 63.78 129 LYS A N 1
ATOM 1091 C CA . LYS A 1 129 ? -24.782 5.967 8.074 1.00 63.78 129 LYS A CA 1
ATOM 1092 C C . LYS A 1 129 ? -24.288 6.515 9.411 1.00 63.78 129 LYS A C 1
ATOM 1094 O O . LYS A 1 129 ? -23.282 6.043 9.928 1.00 63.78 129 LYS A O 1
ATOM 1099 N N . SER A 1 130 ? -25.000 7.508 9.948 1.00 52.66 130 SER A N 1
ATOM 1100 C CA . SER A 1 130 ? -24.752 8.070 11.280 1.00 52.66 130 SER A CA 1
ATOM 1101 C C . SER A 1 130 ? -24.395 6.998 12.318 1.00 52.66 130 SER A C 1
ATOM 1103 O O . SER A 1 130 ? -24.923 5.885 12.315 1.00 52.66 130 SER A O 1
ATOM 1105 N N . LEU A 1 131 ? -23.494 7.395 13.215 1.00 56.56 131 LEU A N 1
ATOM 1106 C CA . LEU A 1 131 ? -22.722 6.619 14.186 1.00 56.56 131 LEU A CA 1
ATOM 1107 C C . LEU A 1 131 ? -23.413 6.018 15.448 1.00 56.56 131 LEU A C 1
ATOM 1109 O O . LEU A 1 131 ? -22.678 5.379 16.202 1.00 56.56 131 LEU A O 1
ATOM 1113 N N . PRO A 1 132 ? -24.722 6.153 15.774 1.00 58.69 132 PRO A N 1
ATOM 1114 C CA . PRO A 1 132 ? -25.131 5.975 17.166 1.00 58.69 132 PRO A CA 1
ATOM 1115 C C . PRO A 1 132 ? -25.237 4.522 17.646 1.00 58.69 132 PRO A C 1
ATOM 1117 O O . PRO A 1 132 ? -24.889 4.268 18.791 1.00 58.69 132 PRO A O 1
ATOM 1120 N N . LYS A 1 133 ? -25.673 3.549 16.831 1.00 62.78 133 LYS A N 1
ATOM 1121 C CA . LYS A 1 133 ? -26.077 2.232 17.379 1.00 62.78 133 LYS A CA 1
ATOM 1122 C C . LYS A 1 133 ? -24.956 1.477 18.102 1.00 62.78 133 LYS A C 1
ATOM 1124 O O . LYS A 1 133 ? -25.099 1.163 19.274 1.00 62.78 133 LYS A O 1
ATOM 1129 N N . ASP A 1 134 ? -23.814 1.259 17.455 1.00 63.88 134 ASP A N 1
ATOM 1130 C CA . ASP A 1 134 ? -22.743 0.451 18.063 1.00 63.88 134 ASP A CA 1
ATOM 1131 C C . ASP A 1 134 ? -21.993 1.170 19.192 1.00 63.88 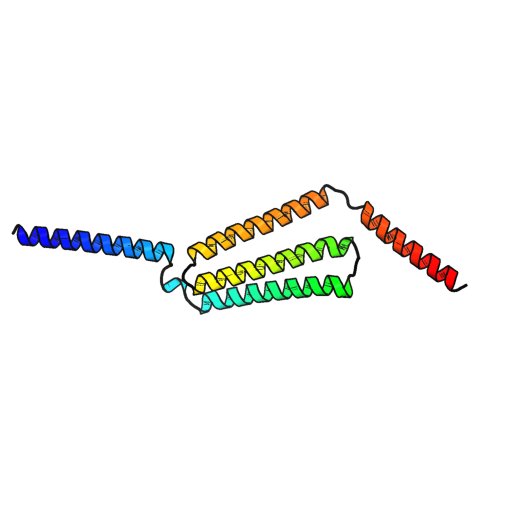134 ASP A C 1
ATOM 1133 O O . ASP A 1 134 ? -21.403 0.526 20.058 1.00 63.88 134 ASP A O 1
ATOM 1137 N N . ILE A 1 135 ? -21.980 2.508 19.168 1.00 66.94 135 ILE A N 1
ATOM 1138 C CA . ILE A 1 135 ? -21.398 3.315 20.246 1.00 66.94 135 ILE A CA 1
ATOM 1139 C C . ILE A 1 135 ? -22.306 3.232 21.475 1.00 66.94 135 ILE A C 1
ATOM 1141 O O . ILE A 1 135 ? -21.815 2.957 22.568 1.00 66.94 135 ILE A O 1
ATOM 1145 N N . ILE A 1 136 ? -23.621 3.373 21.281 1.00 69.19 136 ILE A N 1
ATOM 1146 C CA . ILE A 1 136 ? -24.621 3.242 22.345 1.00 69.19 136 ILE A CA 1
ATOM 1147 C C . ILE A 1 136 ? -24.585 1.835 22.947 1.00 69.19 136 ILE A C 1
ATOM 1149 O O . ILE A 1 136 ? -24.517 1.705 24.168 1.00 69.19 136 ILE A O 1
ATOM 1153 N N . ASP A 1 137 ? -24.561 0.778 22.132 1.00 74.31 137 ASP A N 1
ATOM 1154 C CA . ASP A 1 137 ? -24.523 -0.606 22.628 1.00 74.31 137 ASP A CA 1
ATOM 1155 C C . ASP A 1 137 ? -23.261 -0.877 23.458 1.00 74.31 137 ASP A C 1
ATOM 1157 O O . ASP A 1 137 ? -23.309 -1.505 24.524 1.00 74.31 137 ASP A O 1
ATOM 1161 N N . TYR A 1 138 ? -22.121 -0.347 23.012 1.00 73.25 138 TYR A N 1
ATOM 1162 C CA . TYR A 1 138 ? -20.866 -0.470 23.736 1.00 73.25 138 TYR A CA 1
ATOM 1163 C C . TYR A 1 138 ? -20.880 0.298 25.067 1.00 73.25 138 TYR A C 1
ATOM 1165 O O . TYR A 1 138 ? -20.518 -0.276 26.101 1.00 73.25 138 TYR A O 1
ATOM 1173 N N . GLU A 1 139 ? -21.334 1.553 25.085 1.00 76.50 139 GLU A N 1
ATOM 1174 C CA . GLU A 1 139 ? -21.464 2.337 26.322 1.00 76.50 139 GLU A CA 1
ATOM 1175 C C . GLU A 1 139 ? -22.439 1.683 27.309 1.00 76.50 139 GLU A C 1
ATOM 1177 O O . GLU A 1 139 ? -22.126 1.536 28.495 1.00 76.50 139 GLU A O 1
ATOM 1182 N N . THR A 1 140 ? -23.563 1.170 26.810 1.00 78.25 140 THR A N 1
ATOM 1183 C CA . THR A 1 140 ? -24.548 0.429 27.611 1.00 78.25 140 THR A CA 1
ATOM 1184 C C . THR A 1 140 ? -23.921 -0.824 28.235 1.00 78.25 140 THR A C 1
ATOM 1186 O O . THR A 1 140 ? -24.125 -1.111 29.420 1.00 78.25 140 THR A O 1
ATOM 1189 N N . SER A 1 141 ? -23.083 -1.550 27.485 1.00 80.31 141 SER A N 1
ATOM 1190 C CA . SER A 1 141 ? -22.375 -2.734 27.991 1.00 80.31 141 SER A CA 1
ATOM 1191 C C . SER A 1 141 ? -21.366 -2.409 29.106 1.00 80.31 141 SER A C 1
ATOM 1193 O O . SER A 1 141 ? -21.255 -3.162 30.081 1.00 80.31 141 SER A O 1
ATOM 1195 N N . LEU A 1 142 ? -20.666 -1.271 29.008 1.00 82.00 142 LEU A N 1
ATOM 1196 C CA . LEU A 1 142 ? -19.735 -0.799 30.036 1.00 82.00 142 LEU A CA 1
ATOM 1197 C C . LEU A 1 142 ? -20.469 -0.422 31.323 1.00 82.00 142 LEU A C 1
ATOM 1199 O O . LEU A 1 142 ? -20.043 -0.825 32.411 1.00 82.00 142 LEU A O 1
ATOM 1203 N N . ILE A 1 143 ? -21.583 0.305 31.205 1.00 81.56 143 ILE A N 1
ATOM 1204 C CA . ILE A 1 143 ? -22.418 0.696 32.348 1.00 81.56 143 ILE A CA 1
ATOM 1205 C C . ILE A 1 143 ? -22.939 -0.554 33.066 1.00 81.56 143 ILE A C 1
ATOM 1207 O O . ILE A 1 143 ? -22.796 -0.663 34.288 1.00 81.56 143 ILE A O 1
ATOM 1211 N N . LYS A 1 144 ? -23.450 -1.540 32.315 1.00 84.44 144 LYS A N 1
ATOM 1212 C CA . LYS A 1 144 ? -23.947 -2.811 32.865 1.00 84.44 144 LYS A CA 1
ATOM 1213 C C . LYS A 1 144 ? -22.862 -3.580 33.623 1.00 84.44 144 LYS A C 1
ATOM 1215 O O . LYS A 1 144 ? -23.100 -4.018 34.748 1.00 84.44 144 LYS A O 1
ATOM 1220 N N . LYS A 1 145 ? -21.653 -3.704 33.058 1.00 82.88 145 LYS A N 1
ATOM 1221 C CA . LYS A 1 145 ? -20.514 -4.350 33.740 1.00 82.88 145 LYS A CA 1
ATOM 1222 C C . LYS A 1 145 ? -20.139 -3.634 35.036 1.00 82.88 145 LYS A C 1
ATOM 1224 O O . LYS A 1 145 ? -19.934 -4.288 36.059 1.00 82.88 145 LYS A O 1
ATOM 1229 N N . LYS A 1 146 ? -20.085 -2.299 35.012 1.00 83.19 146 LYS A N 1
ATOM 1230 C CA . LYS A 1 146 ? -19.740 -1.489 36.187 1.00 83.19 146 LYS A CA 1
ATOM 1231 C C . LYS A 1 146 ? -20.769 -1.673 37.307 1.00 83.19 146 LYS A C 1
ATOM 1233 O O . LYS A 1 146 ? -20.378 -1.881 38.454 1.00 83.19 146 LYS A O 1
ATOM 1238 N N . PHE A 1 147 ? -22.060 -1.692 36.972 1.00 80.50 147 PHE A N 1
ATOM 1239 C CA . PHE A 1 147 ? -23.134 -1.951 37.935 1.00 80.50 147 PHE A CA 1
ATOM 1240 C C . PHE A 1 147 ? -23.076 -3.363 38.531 1.00 80.50 147 PHE A C 1
ATOM 1242 O O . PHE A 1 147 ? -23.069 -3.499 39.752 1.00 80.50 147 PHE A O 1
ATOM 1249 N N . LEU A 1 148 ? -22.958 -4.405 37.701 1.00 79.88 148 LEU A N 1
ATOM 1250 C CA . LEU A 1 148 ? -22.888 -5.796 38.174 1.00 79.88 148 LEU A CA 1
ATOM 1251 C C . LEU A 1 148 ? -21.680 -6.040 39.089 1.00 79.88 148 LEU A C 1
ATOM 1253 O O . LEU A 1 148 ? -21.816 -6.683 40.125 1.00 79.88 148 LEU A O 1
ATOM 1257 N N . SER A 1 149 ? -20.521 -5.460 38.768 1.00 76.56 149 SER A N 1
ATOM 1258 C CA . SER A 1 149 ? -19.324 -5.569 39.616 1.00 76.56 149 SER A CA 1
ATOM 1259 C C . SER A 1 149 ? -19.475 -4.897 40.988 1.00 76.56 149 SER A C 1
ATOM 1261 O O . SER A 1 149 ? -18.835 -5.307 41.952 1.00 76.56 149 SER A O 1
ATOM 1263 N N . LYS A 1 150 ? -20.324 -3.863 41.084 1.00 74.50 150 LYS A N 1
ATOM 1264 C CA . LYS A 1 150 ? -20.611 -3.150 42.335 1.00 74.50 150 LYS A CA 1
ATOM 1265 C C . LYS A 1 150 ? -21.615 -3.913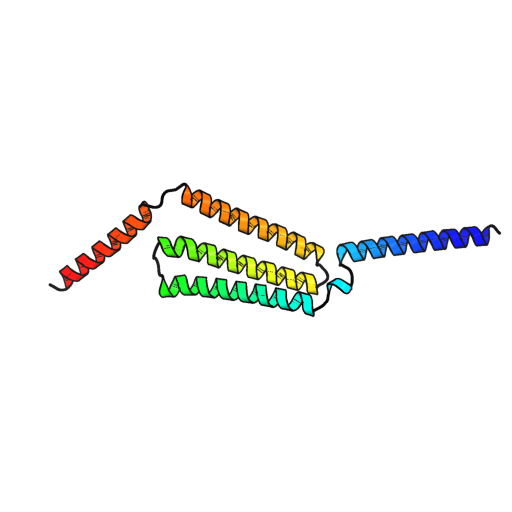 43.200 1.00 74.50 150 LYS A C 1
ATOM 1267 O O . LYS A 1 150 ? -21.490 -3.879 44.417 1.00 74.50 150 LYS A O 1
ATOM 1272 N N . ILE A 1 151 ? -22.572 -4.600 42.573 1.00 70.88 151 ILE A N 1
ATOM 1273 C CA . ILE A 1 151 ? -23.523 -5.489 43.255 1.00 70.88 151 ILE A CA 1
ATOM 1274 C C . ILE A 1 151 ? -22.793 -6.720 43.801 1.00 70.88 151 ILE A C 1
ATOM 1276 O O . ILE A 1 151 ? -22.977 -7.044 44.959 1.00 70.88 151 ILE A O 1
ATOM 1280 N N . ALA A 1 152 ? -21.901 -7.340 43.021 1.00 68.25 152 ALA A N 1
ATOM 1281 C CA . ALA A 1 152 ? -21.139 -8.519 43.450 1.00 68.25 152 ALA A CA 1
ATOM 1282 C C . ALA A 1 152 ? -20.113 -8.258 44.577 1.00 68.25 152 ALA A C 1
ATOM 1284 O O . ALA A 1 152 ? -19.550 -9.203 45.119 1.00 68.25 152 ALA A O 1
ATOM 1285 N N . LYS A 1 153 ? -19.816 -6.988 44.887 1.00 65.69 153 LYS A N 1
ATOM 1286 C CA . LYS A 1 153 ? -18.913 -6.574 45.978 1.00 65.69 153 LYS A CA 1
ATOM 1287 C C . LYS A 1 153 ? -19.642 -6.186 47.270 1.00 65.69 153 LYS A C 1
ATOM 1289 O O . LYS A 1 153 ? -18.962 -5.906 48.256 1.00 65.69 153 LYS A O 1
ATOM 1294 N N . ARG A 1 154 ? -20.970 -6.075 47.236 1.00 53.44 154 ARG A N 1
ATOM 1295 C CA . ARG A 1 154 ? -21.814 -5.891 48.422 1.00 53.44 154 ARG A CA 1
ATOM 1296 C C . ARG A 1 154 ? -22.285 -7.247 48.913 1.00 53.44 154 ARG A C 1
ATOM 1298 O O . ARG A 1 154 ? -22.445 -7.350 50.143 1.00 53.44 154 ARG A O 1
#

Secondary structure (DSSP, 8-state):
-HHHHHHHHHHHHHHHHHHHHHHHHHHHH--GGGG-HHHHHHHHHHHHHHHHHHHHHHHHIIIII-S-HHHHHHHHHHHHHHHHHHHHHHHHHHHHHTT-HHHHHHHHHHHHHHHHHHHHHHHHHHHHS-SHHHHHHHHHHHHHHHHHHHHTT-

Foldseek 3Di:
DVVVVVVVVVVVVVVVVVVVVVVVCCVQLNDPVLQPVVVLVVQLVVLQVLLVVLVCLCVCCVPPVNVPPPVCLVSVLVSVLSNQLSVLSNVQSVCSNVSRNVVSVVSNVVSVVVSVVVVVVSVVVPVVPDDDDVNVVVVVVVVVVVVVVVVVVD

pLDDT: mean 77.45, std 10.3, range [52.66, 93.81]

Solvent-accessible surface area (backbone atoms only — not comparable to full-atom values): 8115 Å² total; per-residue (Å²): 114,68,69,63,51,54,53,52,50,54,52,51,52,53,50,49,53,52,50,52,52,50,52,50,48,33,66,56,38,49,56,81,80,76,62,46,61,84,63,43,51,59,50,31,51,53,17,48,49,39,21,52,52,12,50,49,47,44,51,45,42,59,72,74,55,48,94,41,64,80,61,45,72,50,51,46,63,49,15,52,50,33,30,53,51,9,52,46,40,32,50,28,36,50,27,38,74,71,36,34,39,57,62,22,51,54,52,42,51,52,54,50,52,49,53,53,50,53,50,52,50,51,53,51,55,50,65,72,50,70,75,57,68,67,54,50,54,48,54,51,51,52,53,50,52,56,52,52,58,55,58,77,73,109

Radius of gyration: 28.58 Å; Cα contacts (8 Å, |Δi|>4): 104; chains: 1; bounding box: 52×18×109 Å

Sequence (154 aa):
MLYSYITKTLLSITNNIKNIHQLQLEYWFGSLESLKIQIVLPYFIYFSLSFLFGATLYLYDRVKVGYYPPKNRFFKPFSIGLMIFGVTGALFSLLRILRVSFLGTRFFLFTFILIVAAWGLYFFFKWRKSLPKDIIDYETSLIKKKFLSKIAKR